Protein AF-A0A813S9G1-F1 (afdb_monomer_lite)

Foldseek 3Di:
DVVVVVCVVCQVVDCVNVPDDLVPPPVSDPVPPPCPVVVVVCVVVVFPDKDWDDAPNHTAWMDRPDIPNPPQDDDPVSVVVVNVVVPD

Secondary structure (DSSP, 8-state):
-HHHHHHHHHGGG-TTTSPPPTTT-TT--GGGSTHHHHHHHHHHTT-S--EEEEETTEEEEEESSSEES-TT-SSHHHHHHHHHHHH-

Organism: NCBI:txid392033

Radius of gyration: 21.0 Å; chains: 1; bounding box: 40×37×51 Å

pLDDT: mean 85.73, std 10.6, range [54.09, 97.19]

InterPro domains:
  IPR015898 G-protein, gamma subunit-like domain [PF00631] (2-36)
  IPR015898 G-protein, gamma subunit-like domain [PS50058] (1-36)
  IPR036284 G-protein gamma-like domain superfamily [G3DSA:4.10.260.10] (1-35)
  IPR036284 G-protein gamma-like domain superfamily [SSF48670] (2-34)

Structure (mmCIF, N/CA/C/O backbone):
data_AF-A0A813S9G1-F1
#
_entry.id   AF-A0A813S9G1-F1
#
loop_
_atom_site.group_PDB
_atom_site.id
_atom_site.type_symbol
_atom_site.label_atom_id
_atom_site.label_alt_id
_atom_site.label_comp_id
_atom_site.label_asym_id
_atom_site.label_entity_id
_atom_site.label_seq_id
_atom_site.pdbx_PDB_ins_code
_atom_site.Cartn_x
_atom_site.Cartn_y
_atom_site.Cartn_z
_atom_site.occupancy
_atom_site.B_iso_or_equiv
_atom_site.auth_seq_id
_atom_site.auth_comp_id
_atom_site.auth_asym_id
_atom_site.auth_atom_id
_atom_site.pdbx_PDB_model_num
ATOM 1 N N . MET A 1 1 ? -20.394 14.718 38.421 1.00 69.25 1 MET A N 1
ATOM 2 C CA . MET A 1 1 ? -19.250 14.769 37.483 1.00 69.25 1 MET A CA 1
ATOM 3 C C . MET A 1 1 ? -19.715 14.223 36.150 1.00 69.25 1 MET A C 1
ATOM 5 O O . MET A 1 1 ? -20.003 13.037 36.061 1.00 69.25 1 MET A O 1
ATOM 9 N N . GLU A 1 2 ? -19.833 15.095 35.159 1.00 92.06 2 GLU A N 1
ATOM 10 C CA . GLU A 1 2 ? -20.375 14.805 33.825 1.00 92.06 2 GLU A CA 1
ATOM 11 C C . GLU A 1 2 ? -19.628 13.675 33.104 1.00 92.06 2 GLU A C 1
ATOM 13 O O . GLU A 1 2 ? -20.252 12.782 32.540 1.00 92.06 2 GLU A O 1
ATOM 18 N N . LEU A 1 3 ? -18.301 13.632 33.257 1.00 93.38 3 LEU A N 1
ATOM 19 C CA . LEU A 1 3 ? -17.457 12.595 32.667 1.00 93.38 3 LEU A CA 1
ATOM 20 C C . LEU A 1 3 ? -17.780 11.184 33.182 1.00 93.38 3 LEU A C 1
ATOM 22 O O . LEU A 1 3 ? -17.821 10.241 32.401 1.00 93.38 3 LEU A O 1
ATOM 26 N N . LYS A 1 4 ? -18.053 11.027 34.487 1.00 93.12 4 LYS A N 1
ATOM 27 C CA . LYS A 1 4 ? -18.408 9.713 35.055 1.00 93.12 4 LYS A CA 1
ATOM 28 C C . LYS A 1 4 ? -19.712 9.184 34.460 1.00 93.12 4 LYS A C 1
ATOM 30 O O . LYS A 1 4 ? -19.787 8.008 34.135 1.00 93.12 4 LYS A O 1
ATOM 35 N N . ARG A 1 5 ? -20.702 10.066 34.292 1.00 95.06 5 ARG A N 1
ATOM 36 C CA . ARG A 1 5 ? -21.989 9.720 33.680 1.00 95.06 5 ARG A CA 1
ATOM 37 C C . ARG A 1 5 ? -21.803 9.296 32.221 1.00 95.06 5 ARG A C 1
ATOM 39 O O . ARG A 1 5 ? -22.309 8.255 31.834 1.00 95.06 5 ARG A O 1
ATOM 46 N N . TYR A 1 6 ? -21.015 10.052 31.455 1.00 95.19 6 TYR A N 1
ATOM 47 C CA . TYR A 1 6 ? -20.721 9.724 30.058 1.00 95.19 6 TYR A CA 1
ATOM 48 C C . TYR A 1 6 ? -20.053 8.352 29.906 1.00 95.19 6 TYR A C 1
ATOM 50 O O . TYR A 1 6 ? -20.454 7.571 29.047 1.00 95.19 6 TYR A O 1
ATOM 58 N N . ILE A 1 7 ? -19.073 8.038 30.761 1.00 94.31 7 ILE A N 1
ATOM 59 C CA . ILE A 1 7 ? -18.411 6.727 30.752 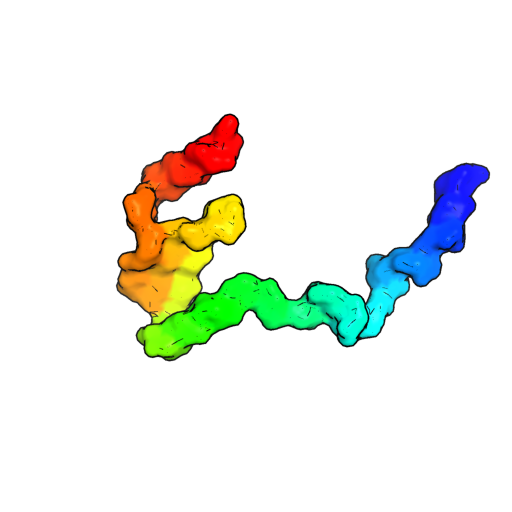1.00 94.31 7 ILE A CA 1
ATOM 60 C C . ILE A 1 7 ? -19.437 5.626 31.023 1.00 94.31 7 ILE A C 1
ATOM 62 O O . ILE A 1 7 ? -19.561 4.713 30.219 1.00 94.31 7 ILE A O 1
ATOM 66 N N . GLN A 1 8 ? -20.229 5.750 32.090 1.00 94.44 8 GLN A N 1
ATOM 67 C CA . GLN A 1 8 ? -21.227 4.739 32.463 1.00 94.44 8 GLN A CA 1
ATOM 68 C C . GLN A 1 8 ? -22.270 4.486 31.363 1.00 94.44 8 GLN A C 1
ATOM 70 O O . GLN A 1 8 ? -22.725 3.358 31.197 1.00 94.44 8 GLN A O 1
ATOM 75 N N . GLU A 1 9 ? -22.644 5.523 30.612 1.00 96.00 9 GLU A N 1
ATOM 76 C CA . GLU A 1 9 ? -23.614 5.427 29.515 1.00 96.00 9 GLU A CA 1
ATOM 77 C C . GLU A 1 9 ? -23.039 4.770 28.246 1.00 96.00 9 GLU A C 1
ATOM 79 O O . GLU A 1 9 ? -23.805 4.206 27.468 1.00 96.00 9 GLU A O 1
ATOM 84 N N . ASN A 1 10 ? -21.718 4.820 28.027 1.00 95.94 10 ASN A N 1
ATOM 85 C CA . ASN A 1 10 ? -21.090 4.382 26.769 1.00 95.94 10 ASN A CA 1
ATOM 86 C C . ASN A 1 10 ? -20.169 3.162 26.911 1.00 95.94 10 ASN A C 1
ATOM 88 O O . ASN A 1 10 ? -19.897 2.504 25.910 1.00 95.94 10 ASN A O 1
ATOM 92 N N . GLU A 1 11 ? -19.730 2.828 28.128 1.00 95.81 11 GLU A N 1
ATOM 93 C CA . GLU A 1 11 ? -18.797 1.729 28.413 1.00 95.81 11 GLU A CA 1
ATOM 94 C C . GLU A 1 11 ? -19.252 0.418 27.766 1.00 95.81 11 GLU A C 1
ATOM 96 O O . GLU A 1 11 ? -18.483 -0.203 27.045 1.00 95.81 11 GLU A O 1
ATOM 101 N N . GLN A 1 12 ? -20.533 0.066 27.927 1.00 92.44 12 GLN A N 1
ATOM 102 C CA . GLN A 1 12 ? -21.108 -1.194 27.438 1.00 92.44 12 GLN A CA 1
ATOM 103 C C . GLN A 1 12 ? -21.041 -1.366 25.915 1.00 92.44 12 GLN A C 1
ATOM 105 O O . GLN A 1 12 ? -21.011 -2.491 25.420 1.00 92.44 12 GLN A O 1
ATOM 110 N N . ALA A 1 13 ? -21.034 -0.262 25.168 1.00 92.00 13 ALA A N 1
ATOM 111 C CA . ALA A 1 13 ? -20.964 -0.274 23.712 1.00 92.00 13 ALA A CA 1
ATOM 112 C C . ALA A 1 13 ? -19.536 -0.065 23.185 1.00 92.00 13 ALA A C 1
ATOM 114 O O . ALA A 1 13 ? -19.334 -0.114 21.972 1.00 92.00 13 ALA A O 1
ATOM 115 N N . ASP A 1 14 ? -18.557 0.181 24.062 1.00 92.69 14 ASP A N 1
ATOM 116 C CA . ASP A 1 14 ? -17.179 0.444 23.671 1.00 92.69 14 ASP A CA 1
ATOM 117 C C . ASP A 1 14 ? -16.473 -0.873 23.290 1.00 92.69 14 ASP A C 1
ATOM 119 O O . ASP A 1 14 ? -16.189 -1.704 24.158 1.00 92.69 14 ASP A O 1
ATOM 123 N N . PRO A 1 15 ? -16.139 -1.086 22.003 1.00 91.38 15 PRO A N 1
ATOM 124 C CA . PRO A 1 15 ? -15.532 -2.329 21.536 1.00 91.38 15 PRO A CA 1
ATOM 125 C C . PRO A 1 15 ? -14.077 -2.513 21.995 1.00 91.38 15 PRO A C 1
ATOM 127 O O . PRO A 1 15 ? -13.500 -3.577 21.769 1.00 91.38 15 PRO A O 1
ATOM 130 N N . LEU A 1 16 ? -13.451 -1.489 22.584 1.00 90.94 16 LEU A N 1
ATOM 131 C CA . LEU A 1 16 ? -12.107 -1.565 23.157 1.00 90.94 16 LEU A CA 1
ATOM 132 C C . LEU A 1 16 ? -12.140 -1.947 24.640 1.00 90.94 16 LEU A C 1
ATOM 134 O O . LEU A 1 16 ? -11.182 -2.550 25.124 1.00 90.94 16 LEU A O 1
ATOM 138 N N . ILE A 1 17 ? -13.232 -1.635 25.343 1.00 93.50 17 ILE A N 1
ATOM 139 C CA . ILE A 1 17 ? -13.464 -2.055 26.734 1.00 93.50 17 ILE A CA 1
ATOM 140 C C . ILE A 1 17 ? -14.137 -3.433 26.774 1.00 93.50 17 ILE A C 1
ATOM 142 O O . ILE A 1 17 ? -13.727 -4.302 27.546 1.00 93.50 17 ILE A O 1
ATOM 146 N N . HIS A 1 18 ? -15.120 -3.662 25.899 1.00 93.19 18 HIS A N 1
ATOM 147 C CA . HIS A 1 18 ? -15.804 -4.940 25.713 1.00 93.19 18 HIS A CA 1
ATOM 148 C C . HIS A 1 18 ? -15.555 -5.465 24.295 1.00 93.19 18 HIS A C 1
ATOM 150 O O . HIS A 1 18 ? -16.315 -5.168 23.370 1.00 93.19 18 HIS A O 1
ATOM 156 N N . PRO A 1 19 ? -14.480 -6.252 24.099 1.00 90.31 19 PRO A N 1
ATOM 157 C CA . PRO A 1 19 ? -14.097 -6.741 22.785 1.00 90.31 19 PRO A CA 1
ATOM 158 C C . PRO A 1 19 ? -15.235 -7.505 22.098 1.00 90.31 19 PRO A C 1
ATOM 160 O O . PRO A 1 19 ? -15.763 -8.457 22.679 1.00 90.31 19 PRO A O 1
ATOM 163 N N . PRO A 1 20 ? -15.600 -7.148 20.854 1.00 89.00 20 PRO A N 1
ATOM 164 C CA . PRO A 1 20 ? -16.616 -7.877 20.115 1.00 89.00 20 PRO A CA 1
ATOM 165 C C . PRO A 1 20 ? -16.095 -9.250 19.680 1.00 89.00 20 PRO A C 1
ATOM 167 O O . PRO A 1 20 ? -14.890 -9.457 19.495 1.00 89.00 20 PRO A O 1
ATOM 170 N N . ASP A 1 21 ? -17.019 -10.177 19.423 1.00 90.62 21 ASP A N 1
ATOM 171 C CA . ASP A 1 21 ? -16.692 -11.468 18.822 1.00 90.62 21 ASP A CA 1
ATOM 172 C C . ASP A 1 21 ? -15.868 -11.306 17.540 1.00 90.62 21 ASP A C 1
ATOM 174 O O . ASP A 1 21 ? -16.096 -10.408 16.724 1.00 90.62 21 ASP A O 1
ATOM 178 N N . LYS A 1 22 ? -14.959 -12.256 17.294 1.00 83.69 22 LYS A N 1
ATOM 179 C CA . LYS A 1 22 ? -14.066 -12.241 16.124 1.00 83.69 22 LYS A CA 1
ATOM 180 C C . LYS A 1 22 ? -14.815 -12.077 14.793 1.00 83.69 22 LYS A C 1
ATOM 182 O O . LYS A 1 22 ? -14.292 -11.448 13.885 1.00 83.69 22 LYS A O 1
ATOM 187 N N . LYS A 1 23 ? -16.027 -12.629 14.669 1.00 84.38 23 LYS A N 1
ATOM 188 C CA . LYS A 1 23 ? -16.861 -12.512 13.457 1.00 84.38 23 LYS A CA 1
ATOM 189 C C . LYS A 1 23 ? -17.406 -11.095 13.234 1.00 84.38 23 LYS A C 1
ATOM 191 O O . LYS A 1 23 ? -17.631 -10.715 12.092 1.00 84.38 23 LYS A O 1
ATOM 196 N N . ASN A 1 24 ? -17.594 -10.334 14.311 1.00 83.44 24 ASN A N 1
ATOM 197 C CA . ASN A 1 24 ? -18.186 -8.996 14.300 1.00 83.44 24 ASN A CA 1
ATOM 198 C C . ASN A 1 24 ? -17.122 -7.890 14.309 1.00 83.44 24 ASN A C 1
ATOM 200 O O . ASN A 1 24 ? -17.428 -6.739 14.017 1.00 83.44 24 ASN A O 1
ATOM 204 N N . ASN A 1 25 ? -15.867 -8.229 14.615 1.00 85.69 25 ASN A N 1
ATOM 205 C CA . ASN A 1 25 ? -14.743 -7.311 14.524 1.00 85.69 25 ASN A CA 1
ATOM 206 C C . ASN A 1 25 ? -14.352 -7.096 13.042 1.00 85.69 25 ASN A C 1
ATOM 208 O O . ASN A 1 25 ? -13.808 -8.008 12.409 1.00 85.69 25 ASN A O 1
ATOM 212 N N . PRO A 1 26 ? -14.546 -5.890 12.476 1.00 79.44 26 PRO A N 1
ATOM 213 C CA . PRO A 1 26 ? -14.284 -5.633 11.061 1.00 79.44 26 PRO A CA 1
ATOM 214 C C . PRO A 1 26 ? -12.798 -5.745 10.676 1.00 79.44 26 PRO A C 1
ATOM 216 O O . PRO A 1 26 ? -12.500 -5.857 9.480 1.00 79.44 26 PRO A O 1
ATOM 219 N N . TRP A 1 27 ? -11.895 -5.765 11.662 1.00 77.00 27 TRP A N 1
ATOM 220 C CA . TRP A 1 27 ? -10.441 -5.912 11.535 1.00 77.00 27 TRP A CA 1
ATOM 221 C C . TRP A 1 27 ? -9.925 -7.317 11.893 1.00 77.00 27 TRP A C 1
ATOM 223 O O . TRP A 1 27 ? -8.725 -7.567 11.792 1.00 77.0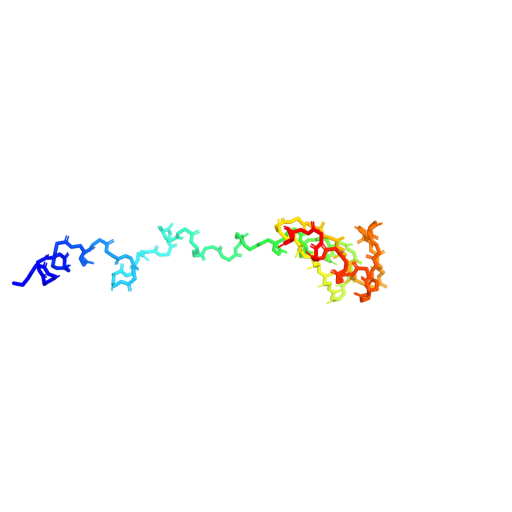0 27 TRP A O 1
ATOM 233 N N . ALA A 1 28 ? -10.788 -8.251 12.309 1.00 78.62 28 ALA A N 1
ATOM 234 C CA . ALA A 1 28 ? -10.360 -9.600 12.699 1.00 78.62 28 ALA A CA 1
ATOM 235 C C . ALA A 1 28 ? -9.807 -10.433 11.535 1.00 78.62 28 ALA A C 1
ATOM 237 O O . ALA A 1 28 ? -8.991 -11.341 11.731 1.00 78.62 28 ALA A O 1
ATOM 238 N N . GLU A 1 29 ? -10.255 -10.135 10.322 1.00 68.06 29 GLU A N 1
ATOM 239 C CA . GLU A 1 29 ? -9.752 -10.751 9.109 1.00 68.06 29 GLU A CA 1
ATOM 240 C C . GLU A 1 29 ? -8.453 -10.078 8.651 1.00 68.06 29 GLU A C 1
ATOM 242 O O . GLU A 1 29 ? -8.456 -9.028 8.006 1.00 68.06 29 GLU A O 1
ATOM 247 N N . LYS A 1 30 ? -7.319 -10.747 8.917 1.00 61.41 30 LYS A N 1
ATOM 248 C CA . LYS A 1 30 ? -5.999 -10.379 8.365 1.00 61.41 30 LYS A CA 1
ATOM 249 C C . LYS A 1 30 ? -5.989 -10.337 6.829 1.00 61.41 30 LYS A C 1
ATOM 251 O O . LYS A 1 30 ? -5.094 -9.738 6.243 1.00 61.41 30 LYS A O 1
ATOM 256 N N . SER A 1 31 ? -6.976 -10.957 6.184 1.00 54.28 31 SER A N 1
ATOM 257 C CA . SER A 1 31 ? -7.189 -10.978 4.736 1.00 54.28 31 SER A CA 1
ATOM 258 C C . SER A 1 31 ? -7.554 -9.622 4.132 1.00 54.28 31 SER A C 1
ATOM 260 O O . SER A 1 31 ? -7.362 -9.432 2.935 1.00 54.28 31 SER A O 1
ATOM 262 N N . LYS A 1 32 ? -7.999 -8.646 4.935 1.00 54.09 32 LYS A N 1
ATOM 263 C CA . LYS A 1 32 ? -8.161 -7.252 4.481 1.00 54.09 32 LYS A CA 1
ATOM 264 C C . LYS A 1 32 ? -6.842 -6.478 4.411 1.00 54.09 32 LYS A C 1
ATOM 266 O O . LYS A 1 32 ? -6.832 -5.318 4.010 1.00 54.09 32 LYS A O 1
ATOM 271 N N . CYS A 1 33 ? -5.722 -7.094 4.792 1.00 55.56 33 CYS A N 1
ATOM 272 C CA . CYS A 1 33 ? -4.412 -6.509 4.566 1.00 55.56 33 CYS A CA 1
ATO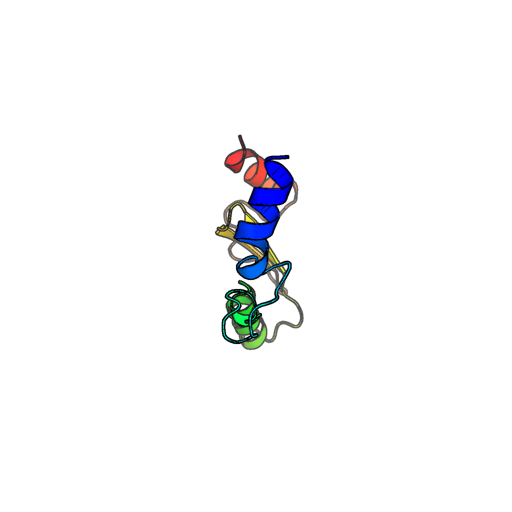M 273 C C . CYS A 1 33 ? -4.151 -6.462 3.051 1.00 55.56 33 CYS A C 1
ATOM 275 O O . CYS A 1 33 ? -4.243 -7.486 2.373 1.00 55.56 33 CYS A O 1
ATOM 277 N N . PHE A 1 34 ? -3.784 -5.287 2.524 1.00 56.72 34 PHE A N 1
ATOM 278 C CA . PHE A 1 34 ? -3.411 -5.044 1.115 1.00 56.72 34 PHE A CA 1
ATOM 279 C C . PHE A 1 34 ? -2.366 -6.036 0.554 1.00 56.72 34 PHE A C 1
ATOM 281 O O . PHE A 1 34 ? -2.135 -6.105 -0.651 1.00 56.72 34 PHE A O 1
ATOM 288 N N . THR A 1 35 ? -1.757 -6.847 1.417 1.00 62.59 35 THR A N 1
ATOM 289 C CA . THR A 1 35 ? -0.793 -7.891 1.097 1.00 62.59 35 THR A CA 1
ATOM 290 C C . THR A 1 35 ? -1.344 -9.103 0.352 1.00 62.59 35 THR A C 1
ATOM 292 O O . THR A 1 35 ? -0.522 -9.731 -0.299 1.00 62.59 35 THR A O 1
ATOM 295 N N . ILE A 1 36 ? -2.643 -9.463 0.364 1.00 68.00 36 ILE A N 1
ATOM 296 C CA . ILE A 1 36 ? -3.076 -10.711 -0.323 1.00 68.00 36 ILE A CA 1
ATOM 297 C C . ILE A 1 36 ? -2.753 -10.682 -1.823 1.00 68.00 36 ILE A C 1
ATOM 299 O O . ILE A 1 36 ? -2.123 -11.610 -2.325 1.00 68.00 36 ILE A O 1
ATOM 303 N N . LYS A 1 37 ? -3.101 -9.598 -2.529 1.00 73.50 37 LYS A N 1
ATOM 304 C CA . LYS A 1 37 ? -2.801 -9.464 -3.967 1.00 73.50 37 LYS A CA 1
ATOM 305 C C . LYS A 1 37 ? -1.298 -9.522 -4.246 1.00 73.50 37 LYS A C 1
ATOM 307 O O . LYS A 1 37 ? -0.867 -10.131 -5.221 1.00 73.50 37 LYS A O 1
ATOM 312 N N . ASN A 1 38 ? -0.493 -8.911 -3.379 1.00 73.56 38 ASN A N 1
ATOM 313 C CA . ASN A 1 38 ? 0.964 -8.939 -3.510 1.00 73.56 38 ASN A CA 1
ATOM 314 C C . ASN A 1 38 ? 1.528 -10.328 -3.201 1.00 73.56 38 ASN A C 1
ATOM 316 O O . ASN A 1 38 ? 2.478 -10.758 -3.849 1.00 73.56 38 ASN A O 1
ATOM 320 N N . LEU A 1 39 ? 0.915 -11.064 -2.273 1.00 76.88 39 LEU A N 1
ATOM 321 C CA . LEU A 1 39 ? 1.286 -12.432 -1.933 1.00 76.88 39 LEU A CA 1
ATOM 322 C C . LEU A 1 39 ? 1.012 -13.380 -3.105 1.00 76.88 39 LEU A C 1
ATOM 324 O O . LEU A 1 39 ? 1.874 -14.180 -3.457 1.00 76.88 39 LEU A O 1
ATOM 328 N N . GLU A 1 40 ? -0.152 -13.258 -3.746 1.00 80.75 40 GLU A N 1
ATOM 329 C CA . GLU A 1 40 ? -0.496 -14.017 -4.952 1.00 80.75 40 GLU A CA 1
ATOM 330 C C . GLU A 1 40 ? 0.465 -13.711 -6.101 1.00 80.75 40 GLU A C 1
ATOM 332 O O . GLU A 1 40 ? 1.031 -14.638 -6.676 1.00 80.75 40 GLU A O 1
ATOM 337 N N . LYS A 1 41 ? 0.730 -12.427 -6.386 1.00 77.31 41 LYS A N 1
ATOM 338 C CA . LYS A 1 41 ? 1.717 -12.022 -7.402 1.00 77.31 41 LYS A CA 1
ATOM 339 C C . LYS A 1 41 ? 3.105 -12.594 -7.112 1.00 77.31 41 LYS A C 1
ATOM 341 O O . LYS A 1 41 ? 3.716 -13.175 -8.002 1.00 77.31 41 LYS A O 1
ATOM 346 N N . THR A 1 42 ? 3.564 -12.494 -5.865 1.00 77.25 42 THR A N 1
ATOM 347 C CA . THR A 1 42 ? 4.871 -13.013 -5.430 1.00 77.25 42 THR A CA 1
ATOM 348 C C . THR A 1 42 ? 4.960 -14.527 -5.635 1.00 77.25 42 THR A C 1
ATOM 350 O O . THR A 1 42 ? 5.951 -15.020 -6.170 1.00 77.25 42 THR A O 1
ATOM 353 N N . ARG A 1 43 ? 3.906 -15.275 -5.271 1.00 79.75 43 ARG A N 1
ATOM 354 C CA . ARG A 1 43 ? 3.843 -16.733 -5.472 1.00 79.75 43 ARG A CA 1
ATOM 355 C C . ARG A 1 43 ? 3.835 -17.105 -6.953 1.00 79.75 43 ARG A C 1
ATOM 357 O O . ARG A 1 43 ? 4.589 -17.992 -7.340 1.00 79.75 43 ARG A O 1
ATOM 364 N N . SER A 1 44 ? 3.035 -16.423 -7.771 1.00 82.88 44 SER A N 1
ATOM 365 C CA . SER A 1 44 ? 2.958 -16.664 -9.219 1.00 82.88 44 SER A CA 1
ATOM 366 C C . SER A 1 44 ? 4.272 -16.349 -9.936 1.00 82.88 44 SER A C 1
ATOM 368 O O . SER A 1 44 ? 4.656 -17.065 -10.854 1.00 82.88 44 SER A O 1
ATOM 370 N N . ALA A 1 45 ? 5.002 -15.328 -9.480 1.00 80.62 45 ALA A N 1
ATOM 371 C CA . ALA A 1 45 ? 6.336 -14.998 -9.978 1.00 80.62 45 ALA A CA 1
ATOM 372 C C . ALA A 1 45 ? 7.437 -15.947 -9.462 1.00 80.62 45 ALA A C 1
ATOM 374 O O . ALA A 1 45 ? 8.600 -15.789 -9.821 1.00 80.62 45 ALA A O 1
ATOM 375 N N . SER A 1 46 ? 7.103 -16.919 -8.599 1.00 84.94 46 SER A N 1
ATOM 376 C CA . SER A 1 46 ? 8.076 -17.754 -7.873 1.00 84.94 46 SER A CA 1
ATOM 377 C C . SER A 1 46 ? 9.130 -16.936 -7.108 1.00 84.94 46 SER A C 1
ATOM 379 O O . SER A 1 46 ? 10.228 -17.420 -6.817 1.00 84.94 46 SER A O 1
ATOM 381 N N . ALA A 1 47 ? 8.802 -15.690 -6.759 1.00 82.19 47 ALA A N 1
ATOM 382 C CA . ALA A 1 47 ? 9.690 -14.797 -6.042 1.00 82.19 47 ALA A CA 1
ATOM 383 C C . ALA A 1 47 ? 9.732 -15.179 -4.557 1.00 82.19 47 ALA A C 1
ATOM 385 O O . ALA A 1 47 ? 8.713 -15.458 -3.926 1.00 82.19 47 ALA A O 1
ATOM 386 N N . LYS A 1 48 ? 10.932 -15.188 -3.967 1.00 81.44 48 LYS A N 1
ATOM 387 C CA . LYS A 1 48 ? 11.110 -15.542 -2.545 1.00 81.44 48 LYS A CA 1
ATOM 388 C C . LYS A 1 48 ? 10.763 -14.394 -1.599 1.00 81.44 48 LYS A C 1
ATOM 390 O O . LYS A 1 48 ? 10.414 -14.634 -0.447 1.00 81.44 48 LYS A O 1
ATOM 395 N N . LYS A 1 49 ? 10.924 -13.155 -2.063 1.00 82.12 49 LYS A N 1
ATOM 396 C CA . LYS A 1 49 ? 10.654 -11.917 -1.327 1.00 82.12 49 LYS A CA 1
ATOM 397 C C . LYS A 1 49 ? 10.163 -10.876 -2.323 1.00 82.12 49 LYS A C 1
ATOM 399 O O . LYS A 1 49 ? 10.656 -10.844 -3.445 1.00 82.12 49 LYS A O 1
ATOM 404 N N . SER A 1 50 ? 9.236 -10.034 -1.893 1.00 86.56 50 SER A N 1
ATOM 405 C CA . SER A 1 50 ? 8.756 -8.893 -2.665 1.00 86.56 50 SER A CA 1
ATOM 406 C C . SER A 1 50 ? 8.531 -7.718 -1.726 1.00 86.56 50 SER A C 1
ATOM 408 O O . SER A 1 50 ? 8.028 -7.897 -0.614 1.00 86.56 50 SER A O 1
ATOM 410 N N . CYS A 1 51 ? 8.922 -6.530 -2.171 1.00 88.12 51 CYS A N 1
ATOM 411 C CA . CYS A 1 51 ? 8.659 -5.273 -1.491 1.00 88.12 51 CYS A CA 1
ATOM 412 C C . CYS A 1 51 ? 7.839 -4.385 -2.425 1.00 88.12 51 CYS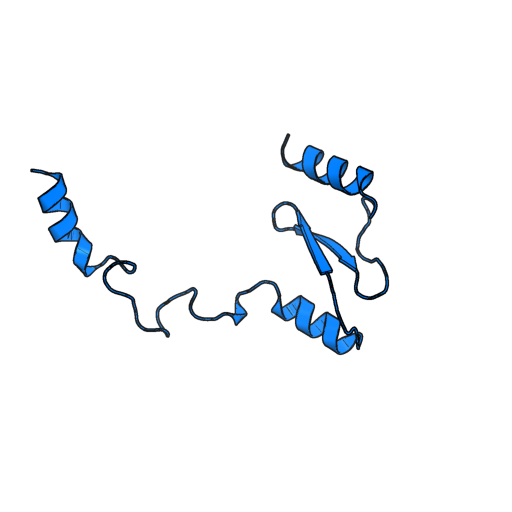 A C 1
ATOM 414 O O . CYS A 1 51 ? 8.308 -4.037 -3.506 1.00 88.12 51 CYS A O 1
ATOM 416 N N . THR A 1 52 ? 6.644 -3.990 -1.991 1.00 89.56 52 THR A N 1
ATOM 417 C CA . THR A 1 52 ? 5.794 -3.024 -2.698 1.00 89.56 52 THR A CA 1
ATOM 418 C C . THR A 1 52 ? 5.692 -1.758 -1.867 1.00 89.56 52 THR A C 1
ATOM 420 O O . THR A 1 52 ? 5.310 -1.804 -0.697 1.00 89.56 52 THR A O 1
ATOM 423 N N . ILE A 1 53 ? 6.029 -0.626 -2.474 1.00 90.25 53 ILE A N 1
ATOM 424 C CA . ILE A 1 53 ? 5.954 0.690 -1.849 1.00 90.25 53 ILE A CA 1
ATOM 425 C C . ILE A 1 53 ? 4.641 1.345 -2.268 1.00 90.25 53 ILE A C 1
ATOM 427 O O . ILE A 1 53 ? 4.324 1.423 -3.457 1.00 90.25 53 ILE A O 1
ATOM 431 N N . TYR A 1 54 ? 3.901 1.837 -1.278 1.00 89.50 54 TYR A N 1
ATOM 432 C CA . TYR A 1 54 ? 2.664 2.588 -1.453 1.00 89.50 54 TYR A CA 1
ATOM 433 C C . TYR A 1 54 ? 2.885 4.031 -1.009 1.00 89.50 54 TYR A C 1
ATOM 435 O O . TYR A 1 54 ? 3.381 4.263 0.092 1.00 89.50 54 TYR A O 1
ATOM 443 N N . LEU A 1 55 ? 2.473 4.995 -1.830 1.00 91.06 55 LEU A N 1
ATOM 444 C CA . LEU A 1 55 ? 2.468 6.416 -1.484 1.00 91.06 55 LEU A CA 1
ATOM 445 C C . LEU A 1 55 ? 1.030 6.936 -1.534 1.00 91.06 55 LEU A C 1
ATOM 447 O O . LEU A 1 55 ? 0.375 6.843 -2.571 1.00 91.06 55 LEU A O 1
ATOM 451 N N . ASN A 1 56 ? 0.536 7.471 -0.412 1.00 88.19 56 ASN A N 1
ATOM 452 C CA . ASN A 1 56 ? -0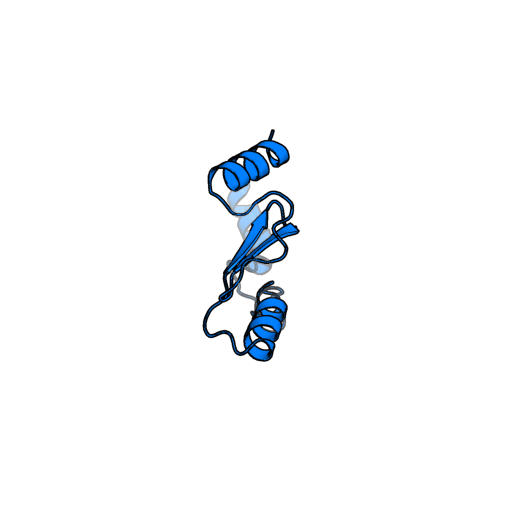.846 7.943 -0.256 1.00 88.19 56 ASN A CA 1
ATOM 453 C C . ASN A 1 56 ? -1.907 6.911 -0.713 1.00 88.19 56 ASN A C 1
ATOM 455 O O . ASN A 1 56 ? -2.816 7.215 -1.482 1.00 88.19 56 ASN A O 1
ATOM 459 N N . GLY A 1 57 ? -1.734 5.646 -0.313 1.00 84.50 57 GLY A N 1
ATOM 460 C CA . GLY A 1 57 ? -2.649 4.548 -0.656 1.00 84.50 57 GLY A CA 1
ATOM 461 C C . GLY A 1 57 ? -2.559 4.030 -2.099 1.00 84.50 57 GLY A C 1
ATOM 462 O O . GLY A 1 57 ? -3.274 3.090 -2.439 1.00 84.50 57 GLY A O 1
ATOM 463 N N . LYS A 1 58 ? -1.679 4.591 -2.939 1.00 86.88 58 LYS A N 1
ATOM 464 C CA . LYS A 1 58 ? -1.465 4.162 -4.328 1.00 86.88 58 LYS A CA 1
ATOM 465 C C . LYS A 1 58 ? -0.130 3.433 -4.484 1.00 86.88 58 LYS A C 1
ATOM 467 O O . LYS A 1 58 ? 0.890 3.911 -3.988 1.00 86.88 58 LYS A O 1
ATOM 472 N N . ASP A 1 59 ? -0.135 2.313 -5.205 1.00 89.06 59 ASP A N 1
ATOM 473 C CA . ASP A 1 59 ? 1.070 1.580 -5.607 1.00 89.06 59 ASP A CA 1
ATOM 474 C C . ASP A 1 59 ? 2.045 2.534 -6.319 1.00 89.06 59 ASP A C 1
ATOM 476 O O . ASP A 1 59 ? 1.679 3.186 -7.301 1.00 89.06 59 ASP A O 1
ATOM 480 N N . TRP A 1 60 ? 3.278 2.624 -5.817 1.00 92.75 60 TRP A N 1
ATOM 481 C CA . TRP A 1 60 ? 4.332 3.458 -6.398 1.00 92.75 60 TRP A CA 1
ATOM 482 C C . TRP A 1 60 ? 5.376 2.631 -7.146 1.00 92.75 60 TRP A C 1
ATOM 484 O O . TRP A 1 60 ? 5.727 2.969 -8.269 1.00 92.75 60 TRP A O 1
ATOM 494 N N . CYS A 1 61 ? 5.888 1.558 -6.540 1.00 93.25 61 CYS A N 1
ATOM 495 C CA . CYS A 1 61 ? 6.980 0.771 -7.115 1.00 93.25 61 CYS A CA 1
ATOM 496 C C . CYS A 1 61 ? 7.088 -0.590 -6.406 1.00 93.25 61 CYS A C 1
ATOM 498 O O . CYS A 1 61 ? 6.861 -0.673 -5.196 1.00 93.25 61 CYS A O 1
ATOM 500 N N . THR A 1 62 ? 7.406 -1.659 -7.142 1.00 91.88 62 THR A N 1
ATOM 501 C CA . THR A 1 62 ? 7.600 -3.011 -6.585 1.00 91.88 62 THR A CA 1
ATOM 502 C C . THR A 1 62 ? 8.951 -3.590 -6.988 1.00 91.88 62 THR A C 1
ATOM 504 O O . THR A 1 62 ? 9.413 -3.368 -8.107 1.00 91.88 62 THR A O 1
ATOM 507 N N . HIS A 1 63 ? 9.556 -4.354 -6.077 1.00 91.06 63 HIS A N 1
ATOM 508 C CA . HIS A 1 63 ? 10.784 -5.105 -6.306 1.00 91.06 63 HIS A CA 1
ATOM 509 C C . HIS A 1 63 ? 10.687 -6.527 -5.744 1.00 91.06 63 HIS A C 1
ATOM 511 O O . HIS A 1 63 ? 10.586 -6.711 -4.529 1.00 91.06 63 HIS A O 1
ATOM 517 N N . ASP A 1 64 ? 10.776 -7.532 -6.613 1.00 89.38 64 ASP A N 1
ATOM 518 C CA . ASP A 1 64 ? 10.753 -8.964 -6.260 1.00 89.38 64 ASP A CA 1
ATOM 519 C C . ASP A 1 64 ? 11.911 -9.770 -6.887 1.00 89.38 64 ASP A C 1
ATOM 521 O O . ASP A 1 64 ? 11.878 -10.998 -6.978 1.00 89.38 64 ASP A O 1
ATOM 525 N N . GLY A 1 65 ? 12.965 -9.055 -7.287 1.00 85.94 65 GLY A N 1
ATOM 526 C CA . GLY A 1 65 ? 14.086 -9.547 -8.092 1.00 85.94 65 GLY A CA 1
ATOM 527 C C . GLY A 1 65 ? 14.343 -8.638 -9.295 1.00 85.94 65 GLY A C 1
ATOM 528 O O . GLY A 1 65 ? 15.483 -8.490 -9.725 1.00 85.94 65 GLY A O 1
ATOM 529 N N . VAL A 1 66 ? 13.288 -7.975 -9.774 1.00 88.94 66 VAL A N 1
ATOM 530 C CA . VAL A 1 66 ? 13.330 -6.890 -10.759 1.00 88.94 66 VAL A CA 1
ATOM 531 C C . VAL A 1 66 ? 12.422 -5.742 -10.315 1.00 88.94 66 VAL A C 1
ATOM 533 O O . VAL A 1 66 ? 11.454 -5.954 -9.586 1.00 88.94 66 VAL A O 1
ATOM 536 N N . TRP A 1 67 ? 12.735 -4.518 -10.743 1.00 90.69 67 TRP A N 1
ATOM 537 C CA . TRP A 1 67 ? 11.909 -3.336 -10.479 1.00 90.69 67 TRP A CA 1
ATOM 538 C C . TRP A 1 67 ? 10.791 -3.208 -11.517 1.00 90.69 67 TRP A C 1
ATOM 540 O O . TRP A 1 67 ? 11.058 -3.238 -12.718 1.00 90.69 67 TRP A O 1
ATOM 550 N N . TYR A 1 68 ? 9.548 -3.015 -11.074 1.00 91.06 68 TYR A N 1
ATOM 551 C CA . TYR A 1 68 ? 8.413 -2.742 -11.962 1.00 91.06 68 TYR A CA 1
ATOM 552 C C . TYR A 1 68 ? 7.363 -1.836 -11.322 1.00 91.06 68 TYR A C 1
ATOM 554 O O . TYR A 1 68 ? 7.237 -1.726 -10.102 1.00 91.06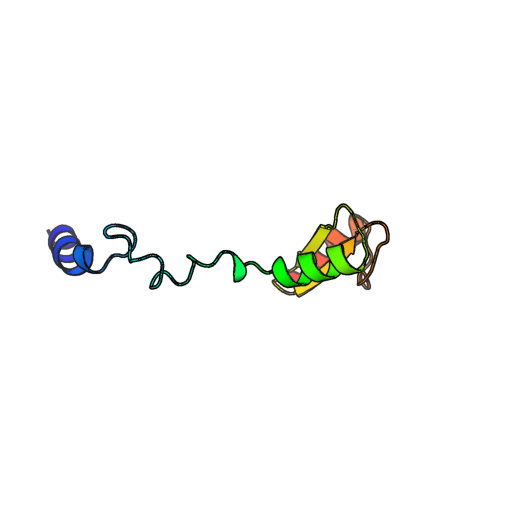 68 TYR A O 1
ATOM 562 N N . GLY A 1 69 ? 6.601 -1.159 -12.185 1.00 89.69 69 GLY A N 1
ATOM 563 C CA . GLY A 1 69 ? 5.628 -0.145 -11.773 1.00 89.69 69 GLY A CA 1
ATOM 564 C C . GLY A 1 69 ? 6.249 1.199 -11.379 1.00 89.69 69 GLY A C 1
ATOM 565 O O . GLY A 1 69 ? 5.518 2.095 -10.994 1.00 89.69 69 GLY A O 1
ATOM 566 N N . CYS A 1 70 ? 7.567 1.367 -11.512 1.00 93.38 70 CYS A N 1
ATOM 567 C CA . CYS A 1 70 ? 8.326 2.511 -10.999 1.00 93.38 70 CYS A CA 1
ATOM 568 C C . CYS A 1 70 ? 8.479 3.636 -12.041 1.00 93.38 70 CYS A C 1
ATOM 570 O O . CYS A 1 70 ? 9.592 4.013 -12.405 1.00 93.38 70 CYS A O 1
ATOM 572 N N . SER A 1 71 ? 7.369 4.158 -12.574 1.00 92.75 71 SER A N 1
ATOM 573 C CA . SER A 1 71 ? 7.396 5.181 -13.639 1.00 92.75 71 SER A CA 1
ATOM 574 C C . SER A 1 71 ? 8.005 6.518 -13.201 1.00 92.75 71 SER A C 1
ATOM 576 O O . SER A 1 71 ? 8.513 7.265 -14.029 1.00 92.75 71 SER A O 1
ATOM 578 N N . GLU A 1 72 ? 7.950 6.823 -11.902 1.00 92.81 72 GLU A N 1
ATOM 579 C CA . GLU A 1 72 ? 8.530 8.033 -11.300 1.00 92.81 72 GLU A CA 1
ATOM 580 C C . GLU A 1 72 ? 10.003 7.843 -10.887 1.00 92.81 72 GLU A C 1
ATOM 582 O O . GLU A 1 72 ? 10.573 8.739 -10.273 1.00 92.81 72 GLU A O 1
ATOM 587 N N . GLY A 1 73 ? 10.612 6.699 -11.223 1.00 93.88 73 GLY A N 1
ATOM 588 C CA . GLY A 1 73 ? 11.938 6.280 -10.769 1.00 93.88 73 GLY A CA 1
ATOM 589 C C . GLY A 1 73 ? 11.875 5.318 -9.579 1.00 93.88 73 GLY A C 1
ATOM 590 O O . GLY A 1 73 ? 10.831 5.146 -8.954 1.00 93.88 73 GLY A O 1
ATOM 591 N N . TYR A 1 74 ? 12.996 4.656 -9.292 1.00 93.56 74 TYR A N 1
ATOM 592 C CA . TYR A 1 74 ? 13.134 3.688 -8.190 1.00 93.56 74 TYR A CA 1
ATOM 593 C C . TYR A 1 74 ? 14.320 3.994 -7.262 1.00 93.56 74 TYR A C 1
ATOM 595 O O . TYR A 1 74 ? 14.540 3.282 -6.284 1.00 93.56 74 TYR A O 1
ATOM 603 N N . ASP A 1 75 ? 15.106 5.031 -7.559 1.00 94.56 75 ASP A N 1
ATOM 604 C CA . ASP A 1 75 ? 16.203 5.483 -6.708 1.00 94.56 75 ASP A CA 1
ATOM 605 C C . ASP A 1 75 ? 15.712 6.388 -5.563 1.00 94.56 75 ASP A C 1
ATOM 607 O O . ASP A 1 75 ? 14.587 6.894 -5.563 1.00 94.56 75 ASP A O 1
ATOM 611 N N . GLU A 1 76 ? 16.586 6.615 -4.585 1.00 94.25 76 GLU A N 1
ATOM 612 C CA . GLU A 1 76 ? 16.294 7.412 -3.390 1.00 94.25 76 GLU A CA 1
ATOM 613 C C . GLU A 1 76 ? 15.817 8.836 -3.718 1.00 94.25 76 GLU A C 1
ATOM 615 O O . GLU A 1 76 ? 14.847 9.313 -3.126 1.00 94.25 76 GLU A O 1
ATOM 620 N N . LYS A 1 77 ? 16.442 9.514 -4.693 1.00 97.19 77 LYS A N 1
ATOM 621 C CA . LYS A 1 77 ? 16.068 10.894 -5.046 1.00 97.19 77 LYS A CA 1
ATOM 622 C C . LYS A 1 77 ? 14.675 10.932 -5.658 1.00 97.19 77 LYS A C 1
ATOM 624 O O . LYS A 1 77 ? 13.888 11.826 -5.342 1.00 97.19 77 LYS A O 1
ATOM 629 N N . SER A 1 78 ? 14.367 9.953 -6.503 1.00 95.69 78 SER A N 1
ATOM 630 C CA . SER A 1 78 ? 13.043 9.777 -7.095 1.00 95.69 78 SER A CA 1
ATOM 631 C C . SER A 1 78 ? 11.971 9.513 -6.034 1.00 95.69 78 SER A C 1
ATOM 633 O O . SER A 1 78 ? 10.910 10.138 -6.079 1.00 95.69 78 SER A O 1
ATOM 635 N N . LEU A 1 79 ? 12.264 8.681 -5.025 1.00 94.44 79 LEU A N 1
ATOM 636 C CA . LEU A 1 79 ? 11.355 8.441 -3.898 1.00 94.44 79 LEU A CA 1
ATOM 637 C C . LEU A 1 79 ? 11.090 9.719 -3.092 1.00 94.44 79 LEU A C 1
ATOM 639 O O . LEU A 1 79 ? 9.933 10.062 -2.854 1.00 94.44 79 LEU A O 1
ATOM 643 N N . ILE A 1 80 ? 12.142 10.448 -2.704 1.00 94.62 80 ILE A N 1
ATOM 644 C CA . ILE A 1 80 ? 12.008 11.698 -1.938 1.00 94.62 80 ILE A CA 1
ATOM 645 C C . ILE A 1 80 ? 11.149 12.698 -2.716 1.00 94.62 80 ILE A C 1
ATOM 647 O O . ILE A 1 80 ? 10.196 13.254 -2.172 1.00 94.62 80 ILE A O 1
ATOM 651 N N . LYS A 1 81 ? 11.425 12.874 -4.013 1.00 95.62 81 LYS A N 1
ATOM 652 C CA . LYS A 1 81 ? 10.643 13.761 -4.881 1.00 95.62 81 LYS A CA 1
ATOM 653 C C . LYS A 1 81 ? 9.171 13.342 -4.959 1.00 95.62 81 LYS A C 1
ATOM 655 O O . LYS A 1 81 ? 8.299 14.205 -4.893 1.00 95.62 81 LYS A O 1
ATOM 660 N N . ALA A 1 82 ? 8.898 12.042 -5.083 1.00 93.88 82 ALA A N 1
ATOM 661 C CA . ALA A 1 82 ? 7.544 11.496 -5.147 1.00 93.88 82 ALA A CA 1
ATOM 662 C C . ALA A 1 82 ? 6.768 11.661 -3.828 1.00 93.88 82 ALA A C 1
ATOM 664 O O . ALA A 1 82 ? 5.555 11.873 -3.861 1.00 93.88 82 ALA A O 1
ATOM 665 N N . ILE A 1 83 ? 7.446 11.580 -2.678 1.00 93.50 83 ILE A N 1
ATOM 666 C CA . ILE A 1 83 ? 6.856 11.876 -1.366 1.00 93.50 83 ILE A CA 1
ATOM 667 C C . ILE A 1 83 ? 6.542 13.372 -1.274 1.00 93.50 83 ILE A C 1
ATOM 669 O O . ILE A 1 83 ? 5.395 13.740 -1.025 1.00 93.50 83 ILE A O 1
ATOM 673 N N . CYS A 1 84 ? 7.524 14.239 -1.533 1.00 94.44 84 CYS A N 1
ATOM 674 C CA . CYS A 1 84 ? 7.345 15.687 -1.438 1.00 94.44 84 CYS A CA 1
ATOM 675 C C . CYS A 1 84 ? 6.235 16.211 -2.363 1.00 94.44 84 CYS A C 1
ATOM 677 O O . CYS A 1 84 ? 5.514 17.120 -1.978 1.00 94.44 84 CYS A O 1
ATOM 679 N N . SER A 1 85 ? 6.046 15.633 -3.554 1.00 91.81 85 SER A N 1
ATOM 680 C CA . SER A 1 85 ? 4.981 16.059 -4.475 1.00 91.81 85 SER A CA 1
ATOM 681 C C . SER A 1 85 ? 3.561 15.705 -4.020 1.00 91.81 85 SER A C 1
ATOM 683 O O . SER A 1 85 ? 2.605 16.245 -4.568 1.00 91.81 85 SER A O 1
ATOM 685 N N . ARG A 1 86 ? 3.405 14.786 -3.059 1.00 90.25 86 ARG A N 1
ATOM 686 C CA . ARG A 1 86 ? 2.100 14.302 -2.572 1.00 90.25 86 ARG A CA 1
ATOM 687 C C . ARG A 1 86 ? 1.676 14.917 -1.241 1.00 90.25 86 ARG A C 1
ATOM 689 O O . ARG A 1 86 ? 0.500 14.833 -0.905 1.00 90.25 86 ARG A O 1
ATOM 696 N N . TYR A 1 87 ? 2.629 15.458 -0.485 1.00 80.19 87 TYR A N 1
ATOM 697 C CA . TYR A 1 87 ? 2.416 15.981 0.869 1.00 80.19 87 TYR A CA 1
ATOM 698 C C . TYR A 1 87 ? 2.746 17.478 1.017 1.00 80.19 87 TYR A C 1
ATOM 700 O O . TYR A 1 87 ? 2.651 17.994 2.128 1.00 80.19 87 TYR A O 1
ATOM 708 N N . ASN A 1 88 ? 3.115 18.157 -0.076 1.00 62.06 88 ASN A N 1
ATOM 709 C CA . ASN A 1 88 ? 3.109 19.624 -0.179 1.00 62.06 88 ASN A CA 1
ATOM 710 C C . ASN A 1 88 ? 1.729 20.127 -0.604 1.00 62.06 88 ASN A C 1
ATOM 712 O O . ASN A 1 88 ? 1.380 21.250 -0.184 1.00 62.06 88 ASN A O 1
#

Sequence (88 aa):
MELKRYIQENEQADPLIHPPDKKNNPWAEKSKCFTIKNLEKTRSASAKKSCTIYLNGKDWCTHDGVWYGCSEGYDEKSLIKAICSRYN